Protein AF-A0A078B2L5-F1 (afdb_monomer)

Solvent-accessible surface area (backbone atoms only — not comparable to full-atom values): 6456 Å² total; per-residue (Å²): 119,76,73,61,53,69,78,72,46,53,84,75,46,48,62,56,47,50,64,62,43,49,36,53,50,54,32,51,51,53,52,52,35,36,75,69,65,77,41,82,86,52,92,63,42,58,58,51,49,33,51,50,43,51,48,52,53,50,46,41,61,58,71,39,54,85,81,47,56,72,70,58,51,52,50,51,50,63,69,56,45,75,43,75,66,48,38,53,51,51,53,50,49,42,50,50,43,53,53,52,47,44,72,78,37,75,87,60,86,91,123

pLDDT: mean 71.36, std 11.28, range [41.22, 92.0]

Radius of gyration: 17.6 Å; Cα contacts (8 Å, |Δi|>4): 51; chains: 1; bounding box: 42×41×42 Å

Mean predicted aligned error: 11.66 Å

Foldseek 3Di:
DLVVCCVVDDPLCNLVSVLVVVLVVQLVVVVVCCVVVVDPDDDCVSVVSSVVSVVVVVCCLQQVVVVDDPSSNVSCLVVQPPDPVSNVVSVVSNVVNVVVCCVVPVPDDPD

Sequence (111 aa):
MSSLGLFIADQKDLNLLKVFILPRAIEAVYNLLVEKKIITPIKYGTQLMTIGSLWVISYNFLNETHNLTPSFMKTLYTYSNKTQGEGYLLDAMRTNVINDCKVYYPNHKFT

Structure (mmCIF, N/CA/C/O backbone):
data_AF-A0A078B2L5-F1
#
_entry.id   AF-A0A078B2L5-F1
#
loop_
_atom_site.group_PDB
_atom_site.id
_atom_site.type_symbol
_atom_site.label_atom_id
_atom_site.label_alt_id
_atom_site.label_comp_id
_atom_site.label_asym_id
_atom_site.label_entity_id
_atom_site.label_seq_id
_atom_site.pdbx_PDB_ins_code
_atom_site.Cartn_x
_atom_site.Cartn_y
_atom_site.Cartn_z
_atom_site.occupancy
_atom_site.B_iso_or_equiv
_atom_site.auth_seq_id
_atom_site.auth_comp_id
_atom_site.auth_asym_id
_atom_site.auth_atom_id
_atom_site.pdbx_PDB_model_num
ATOM 1 N N . MET A 1 1 ? -13.977 15.612 4.496 1.00 41.22 1 MET A N 1
ATOM 2 C CA . MET A 1 1 ? -12.998 16.432 3.742 1.00 41.22 1 MET A CA 1
ATOM 3 C C . MET A 1 1 ? -12.428 15.721 2.510 1.00 41.22 1 MET A C 1
ATOM 5 O O . MET A 1 1 ? -12.141 16.403 1.540 1.00 41.22 1 MET A O 1
ATOM 9 N N . SER A 1 2 ? -12.321 14.386 2.476 1.00 46.09 2 SER A N 1
ATOM 10 C CA . SER A 1 2 ? -11.723 13.657 1.339 1.00 46.09 2 SER A CA 1
ATOM 11 C C . SER A 1 2 ? -12.497 13.717 0.009 1.00 46.09 2 SER A C 1
ATOM 13 O O . SER A 1 2 ? -11.895 13.527 -1.041 1.00 46.09 2 SER A O 1
ATOM 15 N N . SER A 1 3 ? -13.805 14.006 0.016 1.00 48.28 3 SER A N 1
ATOM 16 C CA . SER A 1 3 ? -14.620 14.076 -1.210 1.00 48.28 3 SER A CA 1
ATOM 17 C C . SER A 1 3 ? -14.428 15.364 -2.020 1.00 48.28 3 SER A C 1
ATOM 19 O O . SER A 1 3 ? -14.639 15.348 -3.226 1.00 48.28 3 SER A O 1
ATOM 21 N N . LEU A 1 4 ? -13.989 16.463 -1.397 1.00 47.91 4 LEU A N 1
ATOM 22 C CA . LEU A 1 4 ? -13.725 17.734 -2.089 1.00 47.91 4 LEU A CA 1
ATOM 23 C C . LEU A 1 4 ? -12.404 17.716 -2.873 1.00 47.91 4 LEU A C 1
ATOM 25 O O . LEU A 1 4 ? -12.302 18.365 -3.909 1.00 47.91 4 LEU A O 1
ATOM 29 N N . GLY A 1 5 ? -11.423 16.916 -2.440 1.00 50.91 5 GLY A N 1
ATOM 30 C CA . GLY A 1 5 ? -10.161 16.732 -3.167 1.00 50.91 5 GLY A CA 1
ATOM 31 C C . GLY A 1 5 ? -10.329 16.018 -4.514 1.00 50.91 5 GLY A C 1
ATOM 32 O O . GLY A 1 5 ? -9.565 16.278 -5.434 1.00 50.91 5 GLY A O 1
ATOM 33 N N . LEU A 1 6 ? -11.367 15.184 -4.666 1.00 49.81 6 LEU A N 1
ATOM 34 C CA . LEU A 1 6 ? -11.709 14.523 -5.935 1.00 49.81 6 LEU A CA 1
ATOM 35 C C . LEU A 1 6 ? -12.169 15.500 -7.023 1.00 49.81 6 LEU A C 1
ATOM 37 O O . LEU A 1 6 ? -11.993 15.207 -8.199 1.00 49.81 6 LEU A O 1
ATOM 41 N N . PHE A 1 7 ? -12.764 16.634 -6.643 1.00 50.28 7 PHE A N 1
ATOM 42 C CA . PHE A 1 7 ? -13.291 17.622 -7.592 1.00 50.28 7 PHE A CA 1
ATOM 43 C C . PHE A 1 7 ? -12.252 18.660 -8.033 1.00 50.28 7 PHE A C 1
ATOM 45 O O . PHE A 1 7 ? -12.463 19.334 -9.035 1.00 50.28 7 PHE A O 1
ATOM 52 N N . ILE A 1 8 ? -11.147 18.790 -7.291 1.00 52.47 8 ILE A N 1
ATOM 53 C CA . ILE A 1 8 ? -10.087 19.785 -7.533 1.00 52.47 8 ILE A CA 1
ATOM 54 C C . ILE A 1 8 ? -8.818 19.129 -8.115 1.00 52.47 8 ILE A C 1
ATOM 56 O O . ILE A 1 8 ? -7.956 19.820 -8.649 1.00 52.47 8 ILE A O 1
ATOM 60 N N . ALA A 1 9 ? -8.695 17.799 -8.042 1.00 50.25 9 ALA A N 1
ATOM 61 C CA . ALA A 1 9 ? -7.528 17.072 -8.527 1.00 50.25 9 ALA A CA 1
ATOM 62 C C . ALA A 1 9 ? -7.483 16.986 -10.061 1.00 50.25 9 ALA A C 1
ATOM 64 O O . ALA A 1 9 ? -8.452 16.588 -10.711 1.00 50.25 9 ALA A O 1
ATOM 65 N N . ASP A 1 10 ? -6.315 17.302 -10.620 1.00 52.25 10 ASP A N 1
ATOM 66 C CA . ASP A 1 10 ? -5.995 17.131 -12.035 1.00 52.25 10 ASP A CA 1
ATOM 67 C C . ASP A 1 10 ? -6.157 15.648 -12.447 1.00 52.25 10 ASP A C 1
ATOM 69 O O . ASP A 1 10 ? -6.013 14.735 -11.625 1.00 52.25 10 ASP A O 1
ATOM 73 N N . GLN A 1 11 ? -6.446 15.356 -13.720 1.00 57.25 11 GLN A N 1
ATOM 74 C CA . GLN A 1 11 ? -6.798 13.992 -14.168 1.00 57.25 11 GLN A CA 1
ATOM 75 C C . GLN A 1 11 ? -5.712 12.941 -13.858 1.00 57.25 11 GLN A C 1
ATOM 77 O O . GLN A 1 11 ? -6.010 11.752 -13.716 1.00 57.25 11 GLN A O 1
ATOM 82 N N . LYS A 1 12 ? -4.453 13.378 -13.724 1.00 55.75 12 LYS A N 1
ATOM 83 C CA . LYS A 1 12 ? -3.303 12.545 -13.333 1.00 55.75 12 LYS A CA 1
ATOM 84 C C . LYS A 1 12 ? -3.272 12.221 -11.835 1.00 55.75 12 LYS A C 1
ATOM 86 O O . LYS A 1 12 ? -2.876 11.112 -11.471 1.00 55.75 12 LYS A O 1
ATOM 91 N N . ASP A 1 13 ? -3.743 13.135 -10.993 1.00 58.72 13 ASP A N 1
ATOM 92 C CA . ASP A 1 13 ? -3.794 12.968 -9.540 1.00 58.72 13 ASP A CA 1
ATOM 93 C C . ASP A 1 13 ? -4.990 12.122 -9.102 1.00 58.72 13 ASP A C 1
ATOM 95 O O . ASP A 1 13 ? -4.931 11.490 -8.053 1.00 58.72 13 ASP A O 1
ATOM 99 N N . LEU A 1 14 ? -6.044 12.007 -9.919 1.00 62.62 14 LEU A N 1
ATOM 100 C CA . LEU A 1 14 ? -7.206 11.160 -9.614 1.00 62.62 14 LEU A CA 1
ATOM 101 C C . LEU A 1 14 ? -6.841 9.688 -9.384 1.00 62.62 14 LEU A C 1
ATOM 103 O O . LEU A 1 14 ? -7.426 9.043 -8.515 1.00 62.62 14 LEU A O 1
ATOM 107 N N . ASN A 1 15 ? -5.883 9.137 -10.134 1.00 62.09 15 ASN A N 1
ATOM 108 C CA . ASN A 1 15 ? -5.449 7.751 -9.926 1.00 62.09 15 ASN A CA 1
ATOM 109 C C . ASN A 1 15 ? -4.658 7.591 -8.626 1.00 62.09 15 ASN A C 1
ATOM 111 O O 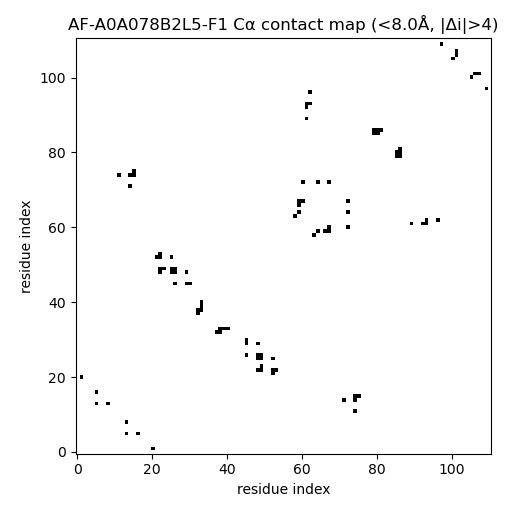. ASN A 1 15 ? -4.850 6.603 -7.921 1.00 62.09 15 ASN A O 1
ATOM 115 N N . LEU A 1 16 ? -3.841 8.583 -8.271 1.00 64.00 16 LEU A N 1
ATOM 116 C CA . LEU A 1 16 ? -3.155 8.621 -6.983 1.00 64.00 16 LEU A CA 1
ATOM 117 C C . LEU A 1 16 ? -4.168 8.755 -5.838 1.00 64.00 16 LEU A C 1
ATOM 119 O O . LEU A 1 16 ? -4.113 8.034 -4.847 1.00 64.00 16 LEU A O 1
ATOM 123 N N . LEU A 1 17 ? -5.157 9.627 -6.011 1.00 65.56 17 LEU A N 1
ATOM 124 C CA . LEU A 1 17 ? -6.211 9.859 -5.038 1.00 65.56 17 LEU A CA 1
ATOM 125 C C . LEU A 1 17 ? -7.042 8.591 -4.807 1.00 65.56 17 LEU A C 1
ATOM 127 O O . LEU A 1 17 ? -7.382 8.296 -3.668 1.00 65.56 17 LEU A O 1
ATOM 131 N N . LYS A 1 18 ? -7.308 7.793 -5.851 1.00 65.06 18 LYS A N 1
ATOM 132 C CA . LYS A 1 18 ? -7.951 6.472 -5.721 1.00 65.06 18 LYS A CA 1
ATOM 133 C C . LYS A 1 18 ? -7.134 5.513 -4.847 1.00 65.06 18 LYS A C 1
ATOM 135 O O . LYS A 1 18 ? -7.725 4.841 -4.004 1.0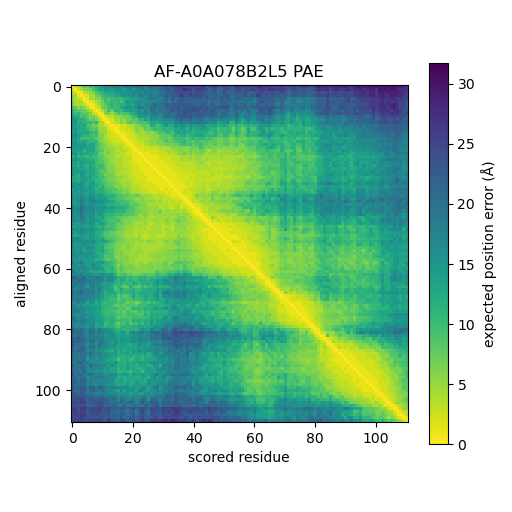0 65.06 18 LYS A O 1
ATOM 140 N N . VAL A 1 19 ? -5.802 5.489 -4.993 1.00 65.56 19 VAL A N 1
ATOM 141 C CA . VAL A 1 19 ? -4.905 4.692 -4.127 1.00 65.56 19 VAL A CA 1
ATOM 142 C C . VAL A 1 19 ? -5.037 5.133 -2.670 1.00 65.56 19 VAL A C 1
ATOM 144 O O . VAL A 1 19 ? -5.115 4.290 -1.784 1.00 65.56 19 VAL A O 1
ATOM 147 N N . PHE A 1 20 ? -5.108 6.441 -2.413 1.00 67.94 20 PHE A N 1
AT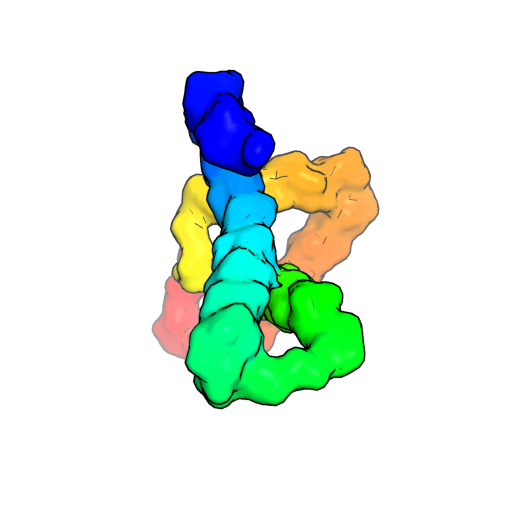OM 148 C CA . PHE A 1 20 ? -5.229 6.985 -1.056 1.00 67.94 20 PHE A CA 1
ATOM 149 C C . PHE A 1 20 ? -6.636 6.866 -0.458 1.00 67.94 20 PHE A C 1
ATOM 151 O O . PHE A 1 20 ? -6.789 6.770 0.762 1.00 67.94 20 PHE A O 1
ATOM 158 N N . ILE A 1 21 ? -7.674 6.866 -1.294 1.00 75.69 21 ILE A N 1
ATOM 159 C CA . ILE A 1 21 ? -9.065 6.732 -0.856 1.00 75.69 21 ILE A CA 1
ATOM 160 C C . ILE A 1 21 ? -9.367 5.299 -0.433 1.00 75.69 21 ILE A C 1
ATOM 162 O O . ILE A 1 21 ? -10.135 5.119 0.508 1.00 75.69 21 ILE A O 1
ATOM 166 N N . LEU A 1 22 ? -8.765 4.290 -1.069 1.00 74.69 22 LEU A N 1
ATOM 167 C CA . LEU A 1 22 ? -9.078 2.889 -0.784 1.00 74.69 22 LEU A CA 1
ATOM 168 C C . LEU A 1 22 ? -8.824 2.502 0.693 1.00 74.69 22 LEU A C 1
ATOM 170 O O . LEU A 1 22 ? -9.762 2.008 1.322 1.00 74.69 22 LEU A O 1
ATOM 174 N N . PRO A 1 23 ? -7.660 2.794 1.314 1.00 75.94 23 PRO A N 1
ATOM 175 C CA . PRO A 1 23 ? -7.452 2.540 2.741 1.00 75.94 23 PRO A CA 1
ATOM 176 C C . PRO A 1 23 ? -8.450 3.285 3.635 1.00 75.94 23 PRO A C 1
ATOM 178 O O . PRO A 1 23 ? -8.932 2.730 4.620 1.00 75.94 23 PRO A O 1
ATOM 181 N N . ARG A 1 24 ? -8.822 4.522 3.274 1.00 76.12 24 ARG A N 1
ATOM 182 C CA . ARG A 1 24 ? -9.815 5.306 4.031 1.00 76.12 24 ARG A CA 1
ATOM 183 C C . ARG A 1 24 ? -11.240 4.799 3.872 1.00 76.12 24 ARG A C 1
ATOM 185 O O . ARG A 1 24 ? -12.013 4.877 4.821 1.00 76.12 24 ARG A O 1
ATOM 192 N N . ALA A 1 25 ? -11.587 4.254 2.713 1.00 79.50 25 ALA A N 1
ATOM 193 C CA . ALA A 1 25 ? -12.867 3.596 2.504 1.00 79.50 25 ALA A CA 1
ATOM 194 C C . ALA A 1 25 ? -12.958 2.319 3.350 1.00 79.50 25 ALA A C 1
ATOM 196 O O . ALA A 1 25 ? -13.964 2.107 4.021 1.00 79.50 25 ALA A O 1
ATOM 197 N N . ILE A 1 26 ? -11.892 1.515 3.390 1.00 83.38 26 ILE A N 1
ATOM 198 C CA . ILE A 1 26 ? -11.824 0.298 4.215 1.00 83.38 26 ILE A CA 1
ATOM 199 C C . ILE A 1 26 ? -11.929 0.641 5.706 1.00 83.38 26 ILE A C 1
ATOM 201 O O . ILE A 1 26 ? -12.665 -0.014 6.444 1.00 83.38 26 ILE A O 1
ATOM 205 N N . GLU A 1 27 ? -11.255 1.700 6.149 1.00 83.38 27 GLU A N 1
ATOM 206 C CA . GLU A 1 27 ? -11.366 2.198 7.519 1.00 83.38 27 GLU A CA 1
ATOM 207 C C . GLU A 1 27 ? -12.794 2.651 7.863 1.00 83.38 27 GLU A C 1
ATOM 209 O O . GLU A 1 27 ? -13.326 2.285 8.911 1.00 83.38 27 GLU A O 1
ATOM 214 N N . ALA A 1 28 ? -13.441 3.408 6.971 1.00 83.50 28 ALA A N 1
ATOM 215 C CA . ALA A 1 28 ? -14.819 3.854 7.157 1.00 83.50 28 ALA A CA 1
ATOM 216 C C . ALA A 1 28 ? -15.800 2.672 7.218 1.00 83.50 28 ALA A C 1
ATOM 218 O O . ALA A 1 28 ? -16.707 2.670 8.049 1.00 83.50 28 ALA A O 1
ATOM 219 N N . VAL A 1 29 ? -15.591 1.643 6.389 1.00 85.69 29 VAL A N 1
ATOM 220 C CA . VAL A 1 29 ? -16.375 0.400 6.430 1.00 85.69 29 VAL A CA 1
ATOM 221 C C . VAL A 1 29 ? -16.170 -0.325 7.759 1.00 85.69 29 VAL A C 1
ATOM 223 O O . VAL A 1 29 ? -17.153 -0.723 8.378 1.00 85.69 29 VAL A O 1
ATOM 226 N N . TYR A 1 30 ? -14.931 -0.456 8.239 1.00 84.75 30 TYR A N 1
ATOM 227 C CA . TYR A 1 30 ? -14.654 -1.062 9.545 1.00 84.75 30 TYR A CA 1
ATOM 228 C C . TYR A 1 30 ? -15.361 -0.309 10.681 1.00 84.75 30 TYR A C 1
ATOM 230 O O . TYR A 1 30 ? -16.052 -0.932 11.486 1.00 84.75 30 TYR A O 1
ATOM 238 N N . ASN A 1 31 ? -15.266 1.023 10.706 1.00 85.62 31 ASN A N 1
ATOM 239 C CA . ASN A 1 31 ? -15.945 1.844 11.712 1.00 85.62 31 ASN A CA 1
ATOM 240 C C . ASN A 1 31 ? -17.468 1.665 11.660 1.00 85.62 31 ASN A C 1
ATOM 242 O O . ASN A 1 31 ? -18.097 1.480 12.698 1.00 85.62 31 ASN A O 1
ATOM 246 N N . LEU A 1 32 ? -18.054 1.614 10.462 1.00 88.44 32 LEU A N 1
ATOM 247 C CA . LEU A 1 32 ? -19.489 1.387 10.285 1.00 88.44 32 LEU A CA 1
ATOM 248 C C . LEU A 1 32 ? -19.927 -0.013 10.754 1.00 88.44 32 LEU A C 1
ATOM 250 O O . LEU A 1 32 ? -21.006 -0.169 11.326 1.00 88.44 32 LEU A O 1
ATOM 254 N N . LEU A 1 33 ? -19.097 -1.040 10.552 1.00 87.62 33 LEU A N 1
ATOM 255 C CA . LEU A 1 33 ? -19.362 -2.399 11.043 1.00 87.62 33 LEU A CA 1
ATOM 256 C C . LEU A 1 33 ? -19.263 -2.495 12.573 1.00 87.62 33 LEU A C 1
ATOM 258 O O . LEU A 1 33 ? -20.032 -3.241 13.188 1.00 87.62 33 LEU A O 1
ATOM 262 N N . VAL A 1 34 ? -18.363 -1.721 13.185 1.00 88.50 34 VAL A N 1
ATOM 263 C CA . VAL A 1 34 ? -18.256 -1.585 14.645 1.00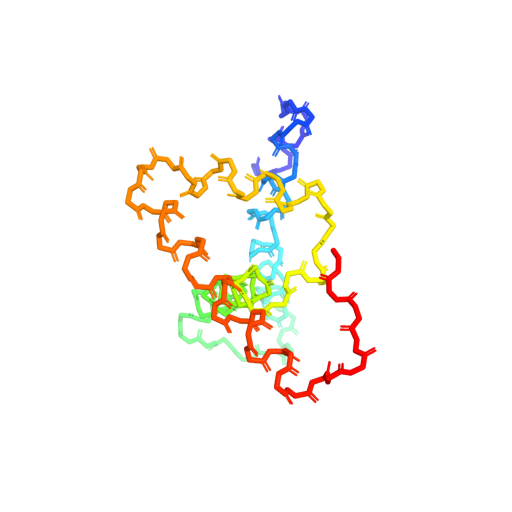 88.50 34 VAL A CA 1
ATOM 264 C C . VAL A 1 34 ? -19.467 -0.838 15.210 1.00 88.50 34 VAL A C 1
ATOM 266 O O . VAL A 1 34 ? -20.079 -1.312 16.168 1.00 88.50 34 VAL A O 1
ATOM 269 N N . GLU A 1 35 ? -19.880 0.275 14.595 1.00 89.75 35 GLU A N 1
ATOM 270 C CA . GLU A 1 35 ? -21.077 1.035 14.995 1.00 89.75 35 GLU A CA 1
ATOM 271 C C . GLU A 1 35 ? -22.352 0.186 14.922 1.00 89.75 35 GLU A C 1
ATOM 273 O O . GLU A 1 35 ? -23.183 0.215 15.832 1.00 89.75 35 GLU A O 1
ATOM 278 N N . LYS A 1 36 ? -22.481 -0.638 13.875 1.00 92.00 36 LYS A N 1
ATOM 279 C CA . LYS A 1 36 ? -23.594 -1.587 13.717 1.00 92.00 36 LYS A CA 1
ATOM 280 C C . LYS A 1 36 ? -23.492 -2.825 14.611 1.00 92.00 36 LYS A C 1
ATOM 282 O O . LYS A 1 36 ? -24.369 -3.683 14.537 1.00 92.00 36 LYS A O 1
ATOM 287 N N . LYS A 1 37 ? -22.455 -2.926 15.452 1.00 90.00 37 LYS A N 1
ATOM 288 C CA . LYS A 1 37 ? -22.185 -4.062 16.351 1.00 90.00 37 LYS A CA 1
ATOM 289 C C . LYS A 1 37 ? -22.061 -5.411 15.634 1.00 90.00 37 LYS A C 1
ATOM 291 O O . LYS A 1 37 ? -22.302 -6.452 16.237 1.00 90.00 37 LYS A O 1
ATOM 296 N N . ILE A 1 38 ? -21.675 -5.400 14.358 1.00 91.19 38 ILE A N 1
ATOM 297 C CA . ILE A 1 38 ? -21.396 -6.624 13.592 1.00 91.19 38 ILE A CA 1
ATOM 298 C C . ILE A 1 38 ? -20.015 -7.165 13.977 1.00 91.19 38 ILE A C 1
ATOM 300 O O . ILE A 1 38 ? -19.818 -8.374 14.048 1.00 91.19 38 ILE A O 1
ATOM 304 N N . ILE A 1 39 ? -19.062 -6.266 14.247 1.00 88.06 39 ILE A N 1
ATOM 305 C CA . ILE A 1 39 ? -17.683 -6.600 14.614 1.00 88.06 39 ILE A CA 1
ATOM 306 C C . ILE A 1 39 ? -17.357 -5.961 15.964 1.00 88.06 39 ILE A C 1
ATOM 308 O O . ILE A 1 39 ? -17.684 -4.800 16.211 1.00 88.06 39 ILE A O 1
ATOM 312 N N . THR A 1 40 ? -16.695 -6.708 16.847 1.00 87.69 40 THR A N 1
ATOM 313 C CA . THR A 1 40 ? -16.184 -6.173 18.115 1.00 87.69 40 THR A CA 1
ATOM 314 C C . THR A 1 40 ? -15.019 -5.214 17.865 1.00 87.69 40 THR A C 1
ATOM 316 O O . THR A 1 40 ? -14.124 -5.553 17.088 1.00 87.69 40 THR A O 1
ATOM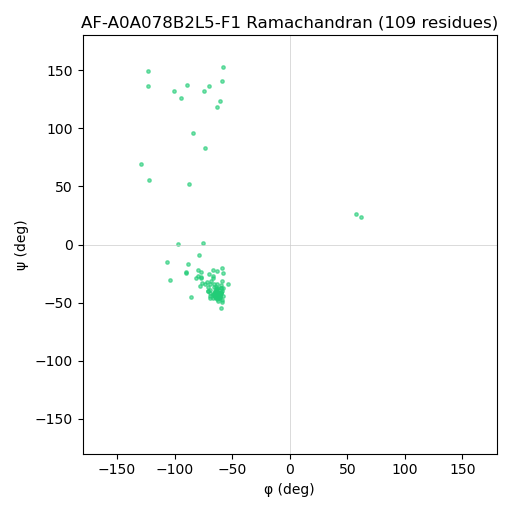 319 N N . PRO A 1 41 ? -14.965 -4.051 18.535 1.00 86.25 41 PRO A N 1
ATOM 320 C CA . PRO A 1 41 ? -13.877 -3.101 18.351 1.00 86.25 41 PRO A CA 1
ATOM 321 C C . PRO A 1 41 ? -12.541 -3.712 18.787 1.00 86.25 41 PRO A C 1
ATOM 323 O O . PRO A 1 41 ? -12.337 -4.048 19.952 1.00 86.25 41 PRO A O 1
ATOM 326 N N . ILE A 1 42 ? -11.617 -3.831 17.839 1.00 86.44 42 ILE A N 1
ATOM 327 C CA . ILE A 1 42 ? -10.242 -4.271 18.076 1.00 86.44 42 ILE A CA 1
ATOM 328 C C . ILE A 1 42 ? -9.383 -3.045 18.399 1.00 86.44 42 ILE A C 1
ATOM 330 O O . ILE A 1 42 ? -9.483 -2.006 17.735 1.00 86.44 42 ILE A O 1
ATOM 334 N N . LYS A 1 43 ? -8.506 -3.160 19.403 1.00 84.06 43 LYS A N 1
ATOM 335 C CA . LYS A 1 43 ? -7.540 -2.108 19.742 1.00 84.06 43 LYS A CA 1
ATOM 336 C C . LYS A 1 43 ? -6.619 -1.862 18.542 1.00 84.06 43 LYS A C 1
ATOM 338 O O . LYS A 1 43 ? -5.976 -2.786 18.060 1.00 84.06 43 LYS A O 1
ATOM 343 N N . TYR A 1 44 ? -6.573 -0.619 18.070 1.00 85.19 44 TYR A N 1
ATOM 344 C CA . TYR A 1 44 ? -5.877 -0.218 16.841 1.00 85.19 44 TYR A CA 1
ATOM 345 C C . TYR A 1 44 ? -6.396 -0.875 15.542 1.00 85.19 44 TYR A C 1
ATOM 347 O O . TYR A 1 44 ? -5.665 -0.974 14.556 1.00 85.19 44 TYR A O 1
ATOM 355 N N . GLY A 1 45 ? -7.652 -1.337 15.517 1.00 79.31 45 GLY A N 1
ATOM 356 C CA . GLY A 1 45 ? -8.220 -2.037 14.359 1.00 79.31 45 GLY A CA 1
ATOM 357 C C . GLY A 1 45 ? -8.218 -1.206 13.073 1.00 79.31 45 GLY A C 1
ATOM 358 O O . GLY A 1 45 ? -7.895 -1.723 12.008 1.00 79.31 45 GLY A O 1
ATOM 359 N N . THR A 1 46 ? -8.474 0.099 13.160 1.00 78.06 46 THR A N 1
ATOM 360 C CA . THR A 1 46 ? -8.406 1.012 12.008 1.00 78.06 46 THR A CA 1
ATOM 361 C C . THR A 1 46 ? -6.992 1.131 11.438 1.00 78.06 46 THR A C 1
ATOM 363 O O . THR A 1 46 ? -6.814 1.102 10.217 1.00 78.06 46 THR A O 1
ATOM 366 N N . GLN A 1 47 ? -5.968 1.192 12.295 1.00 82.00 47 GLN A N 1
ATOM 367 C CA . GLN A 1 47 ? -4.567 1.184 11.866 1.00 82.00 47 GLN A CA 1
ATOM 368 C C . GLN A 1 47 ? -4.196 -0.154 11.219 1.00 82.00 47 GLN A C 1
ATOM 370 O O . GLN A 1 47 ? -3.565 -0.155 10.165 1.00 82.00 47 GLN A O 1
ATOM 375 N N . LEU A 1 48 ? -4.632 -1.281 11.790 1.00 84.06 48 LEU A N 1
ATOM 376 C CA . LEU A 1 48 ? -4.390 -2.613 11.222 1.00 84.06 48 LEU A CA 1
ATOM 377 C C . LEU A 1 48 ? -5.041 -2.780 9.844 1.00 84.06 48 LEU A C 1
ATOM 379 O O . LEU A 1 48 ? -4.392 -3.261 8.919 1.00 84.06 48 LEU A O 1
ATOM 383 N N . MET A 1 49 ? -6.280 -2.315 9.673 1.00 81.62 49 MET A N 1
ATOM 384 C CA . MET A 1 49 ? -6.967 -2.330 8.377 1.00 81.62 49 MET A CA 1
ATOM 385 C C . MET A 1 49 ? -6.274 -1.432 7.342 1.00 81.62 49 MET A C 1
ATOM 387 O O . MET A 1 49 ? -6.160 -1.785 6.165 1.00 81.62 49 MET A O 1
ATOM 391 N N . THR A 1 50 ? -5.747 -0.288 7.779 1.00 81.19 50 THR A N 1
ATOM 392 C CA . THR A 1 50 ? -4.966 0.613 6.918 1.00 81.19 50 THR A CA 1
ATOM 393 C C . THR A 1 50 ? -3.645 -0.034 6.492 1.00 81.19 50 THR A C 1
ATOM 395 O O . THR A 1 50 ? -3.302 -0.019 5.314 1.00 81.19 50 THR A O 1
ATOM 398 N N . ILE A 1 51 ? -2.915 -0.655 7.420 1.00 82.31 51 ILE A N 1
ATOM 399 C CA . ILE A 1 51 ? -1.652 -1.345 7.119 1.00 82.31 51 ILE A CA 1
ATOM 400 C C . ILE A 1 51 ? -1.902 -2.542 6.198 1.00 82.31 51 ILE A C 1
ATOM 402 O O . ILE A 1 51 ? -1.192 -2.706 5.210 1.00 82.31 51 ILE A O 1
ATOM 406 N N . GLY A 1 52 ? -2.933 -3.344 6.475 1.00 83.69 52 GLY A N 1
ATOM 407 C CA . GLY A 1 52 ? -3.296 -4.492 5.647 1.00 83.69 52 GLY A CA 1
ATOM 408 C C . GLY A 1 52 ? -3.660 -4.086 4.219 1.00 83.69 52 GLY A C 1
ATOM 409 O O . GLY A 1 52 ? -3.167 -4.679 3.264 1.00 83.69 52 GLY A O 1
ATOM 410 N N . SER A 1 53 ? -4.455 -3.027 4.053 1.00 80.56 53 SER A N 1
ATOM 411 C CA . SER A 1 53 ? -4.800 -2.518 2.719 1.00 80.56 53 SER A CA 1
ATOM 412 C C . SER A 1 53 ? -3.589 -1.964 1.963 1.00 80.56 53 SER A C 1
ATOM 414 O O . SER A 1 53 ? -3.425 -2.265 0.781 1.00 80.56 53 SER A O 1
ATOM 416 N N . LEU A 1 54 ? -2.693 -1.233 2.633 1.00 79.25 54 LEU A N 1
ATOM 417 C CA . LEU A 1 54 ? -1.434 -0.772 2.036 1.00 79.25 54 LEU A CA 1
ATOM 418 C C . LEU A 1 54 ? -0.508 -1.934 1.655 1.00 79.25 54 LEU A C 1
ATOM 420 O O . LEU A 1 54 ? 0.129 -1.887 0.601 1.00 79.25 54 LEU A O 1
ATOM 424 N N . TRP A 1 55 ? -0.457 -2.986 2.473 1.00 81.56 55 TRP A N 1
ATOM 425 C CA . TRP A 1 55 ? 0.318 -4.190 2.185 1.00 81.56 55 TRP A CA 1
ATOM 426 C C . TRP A 1 55 ? -0.213 -4.917 0.947 1.00 81.56 55 TRP A C 1
ATOM 428 O O . TRP A 1 55 ? 0.570 -5.240 0.058 1.00 81.56 55 TRP A O 1
ATOM 438 N N . VAL A 1 56 ? -1.535 -5.081 0.827 1.00 79.94 56 VAL A N 1
ATOM 439 C CA . VAL A 1 56 ? -2.168 -5.684 -0.358 1.00 79.94 56 VAL A CA 1
ATOM 440 C C . VAL A 1 56 ? -1.884 -4.864 -1.619 1.00 79.94 56 VAL A C 1
ATOM 442 O O . VAL A 1 56 ? -1.519 -5.438 -2.645 1.00 79.94 56 VAL A O 1
ATOM 445 N N . ILE A 1 57 ? -1.994 -3.532 -1.558 1.00 76.31 57 ILE A N 1
ATOM 446 C CA . ILE A 1 57 ? -1.667 -2.654 -2.696 1.00 76.31 57 ILE A CA 1
ATOM 447 C C . ILE A 1 57 ? -0.192 -2.815 -3.090 1.00 76.31 57 ILE A C 1
ATOM 449 O O . ILE A 1 57 ? 0.120 -2.974 -4.269 1.00 76.31 57 ILE A O 1
ATOM 453 N N . SER A 1 58 ? 0.710 -2.811 -2.106 1.00 75.19 58 SER A N 1
ATOM 454 C CA . SER A 1 58 ? 2.155 -2.940 -2.332 1.00 75.19 58 SER A CA 1
ATOM 455 C C . SER A 1 58 ? 2.525 -4.307 -2.911 1.00 75.19 58 SER A C 1
ATOM 457 O O . SER A 1 58 ? 3.333 -4.382 -3.833 1.00 75.19 58 SER A O 1
ATOM 459 N N . TYR A 1 59 ? 1.898 -5.382 -2.428 1.00 77.19 59 TYR A N 1
ATOM 460 C CA . TYR A 1 59 ? 2.092 -6.736 -2.944 1.00 77.19 59 TYR A CA 1
ATOM 461 C C . TYR A 1 59 ? 1.658 -6.848 -4.409 1.00 77.19 59 TYR A C 1
ATOM 463 O O . TYR A 1 59 ? 2.433 -7.310 -5.243 1.00 77.19 59 TYR A O 1
ATOM 471 N N . ASN A 1 60 ? 0.460 -6.356 -4.742 1.00 72.69 60 ASN A N 1
ATOM 472 C CA . ASN A 1 60 ? -0.032 -6.352 -6.122 1.00 72.69 60 ASN A CA 1
ATOM 473 C C . ASN A 1 60 ? 0.847 -5.488 -7.039 1.00 72.69 60 ASN A C 1
ATOM 475 O O . ASN A 1 60 ? 1.049 -5.819 -8.203 1.00 72.69 60 ASN A O 1
ATOM 479 N N . PHE A 1 61 ? 1.414 -4.398 -6.519 1.00 69.62 61 PHE A N 1
ATOM 480 C CA . PHE A 1 61 ? 2.324 -3.551 -7.286 1.00 69.62 61 PHE A CA 1
ATOM 481 C C . PHE A 1 61 ? 3.688 -4.188 -7.563 1.00 69.62 61 PHE A C 1
ATOM 483 O O . PHE A 1 61 ? 4.215 -4.023 -8.665 1.00 69.62 61 PHE A O 1
ATOM 490 N N . LEU A 1 62 ? 4.255 -4.898 -6.590 1.00 69.06 62 LEU A N 1
ATOM 491 C CA . LEU A 1 62 ? 5.594 -5.477 -6.707 1.00 69.06 62 LEU A CA 1
ATOM 492 C C . LEU A 1 62 ? 5.581 -6.849 -7.389 1.00 69.06 62 LEU A C 1
ATOM 494 O O . LEU A 1 62 ? 6.389 -7.085 -8.284 1.00 69.06 62 LEU A O 1
ATOM 498 N N . ASN A 1 63 ? 4.653 -7.724 -6.998 1.00 66.88 63 ASN A N 1
ATOM 499 C CA . ASN A 1 63 ? 4.680 -9.141 -7.366 1.00 66.88 63 ASN A CA 1
ATOM 500 C C . ASN A 1 63 ? 3.674 -9.506 -8.467 1.00 66.88 63 ASN A C 1
ATOM 502 O O . ASN A 1 63 ? 3.945 -10.390 -9.272 1.00 66.88 63 ASN A O 1
ATOM 506 N N . GLU A 1 64 ? 2.535 -8.815 -8.555 1.00 67.25 64 GLU A N 1
ATOM 507 C CA . GLU A 1 64 ? 1.460 -9.143 -9.508 1.00 67.25 64 GLU A CA 1
ATOM 508 C C . GLU A 1 64 ? 1.129 -7.970 -10.431 1.00 67.25 64 GLU A C 1
ATOM 510 O O . GLU A 1 64 ? -0.006 -7.520 -10.576 1.00 67.25 64 GLU A O 1
ATOM 515 N N . THR A 1 65 ? 2.157 -7.477 -11.114 1.00 63.25 65 THR A N 1
ATOM 516 C CA . THR A 1 65 ? 2.072 -6.309 -11.998 1.00 63.25 65 THR A CA 1
ATOM 517 C C . THR A 1 65 ? 1.069 -6.448 -13.151 1.00 63.25 65 THR A C 1
ATOM 519 O O . THR A 1 65 ? 0.621 -5.431 -13.678 1.00 63.25 65 THR A O 1
ATOM 522 N N . HIS A 1 66 ? 0.686 -7.678 -13.512 1.00 66.25 66 HIS A N 1
ATOM 523 C CA . HIS A 1 66 ? -0.338 -7.992 -14.515 1.00 66.25 66 HIS A CA 1
ATOM 524 C C . HIS A 1 66 ? -1.764 -7.638 -14.060 1.00 66.25 66 HIS A C 1
ATOM 526 O O . HIS A 1 66 ? -2.616 -7.353 -14.899 1.00 66.25 66 HIS A O 1
ATOM 532 N N . ASN A 1 67 ? -2.022 -7.601 -12.749 1.00 66.56 67 ASN A N 1
ATOM 533 C CA . ASN A 1 67 ? -3.326 -7.234 -12.190 1.00 66.56 67 ASN A CA 1
ATOM 534 C C . ASN A 1 67 ? -3.564 -5.715 -12.184 1.00 66.56 67 ASN A C 1
ATOM 536 O O . ASN A 1 67 ? -4.676 -5.253 -11.919 1.00 66.56 67 ASN A O 1
ATOM 540 N N . LEU A 1 68 ? -2.538 -4.916 -12.493 1.00 64.94 68 LEU A N 1
ATOM 541 C CA . LEU A 1 68 ? -2.625 -3.462 -12.509 1.00 64.94 68 LEU A CA 1
ATOM 542 C C . LEU A 1 68 ? -2.792 -2.924 -13.928 1.00 64.94 68 LEU A C 1
ATOM 544 O O . LEU A 1 68 ? -2.032 -3.238 -14.840 1.00 64.94 68 LEU A O 1
ATOM 548 N N . THR A 1 69 ? -3.753 -2.017 -14.107 1.00 68.81 69 THR A N 1
ATOM 549 C CA . THR A 1 69 ? -3.933 -1.305 -15.376 1.00 68.81 69 THR A CA 1
ATOM 550 C C . THR A 1 69 ? -2.654 -0.523 -15.731 1.00 68.81 69 THR A C 1
ATOM 552 O O . THR A 1 69 ? -2.093 0.139 -14.851 1.00 68.81 69 THR A O 1
ATOM 555 N N . PRO A 1 70 ? -2.222 -0.475 -17.008 1.00 67.50 70 PRO A N 1
ATOM 556 C CA . PRO A 1 70 ? -0.992 0.218 -17.418 1.00 67.50 70 PRO A CA 1
ATOM 557 C C . PRO A 1 70 ? -0.911 1.688 -16.972 1.00 67.50 70 PRO A C 1
ATOM 559 O O . PRO A 1 70 ? 0.155 2.190 -16.619 1.00 67.50 70 PRO A O 1
ATOM 562 N N . SER A 1 71 ? -2.056 2.382 -16.927 1.00 63.31 71 SER A N 1
ATOM 563 C CA . SER A 1 71 ? -2.158 3.756 -16.415 1.00 63.31 71 SER A CA 1
ATOM 564 C C . SER A 1 71 ? -1.779 3.858 -14.932 1.00 63.31 71 SER A C 1
ATOM 566 O O . SER A 1 71 ? -1.053 4.769 -14.543 1.00 63.31 71 SER A O 1
ATOM 568 N N . PHE A 1 72 ? -2.214 2.895 -14.121 1.00 66.12 72 PHE A N 1
ATOM 569 C CA . PHE A 1 72 ? -1.946 2.835 -12.686 1.00 66.12 72 PHE A CA 1
ATOM 570 C C . PHE A 1 72 ? -0.482 2.496 -12.407 1.00 66.12 72 PHE A C 1
ATOM 572 O O . PHE A 1 72 ? 0.158 3.108 -11.553 1.00 66.12 72 PHE A O 1
ATOM 579 N N . MET A 1 73 ? 0.067 1.578 -13.203 1.00 67.38 73 MET A N 1
ATOM 580 C CA . MET A 1 73 ? 1.474 1.210 -13.156 1.00 67.38 73 MET A CA 1
ATOM 581 C C . MET A 1 73 ? 2.385 2.406 -13.470 1.00 67.38 73 MET A C 1
ATOM 583 O O . MET A 1 73 ? 3.344 2.649 -12.742 1.00 67.38 73 MET A O 1
ATOM 587 N N . LYS A 1 74 ? 2.059 3.185 -14.511 1.00 69.06 74 LYS A N 1
ATOM 588 C CA . LYS A 1 74 ? 2.807 4.394 -14.891 1.00 69.06 74 LYS A CA 1
ATOM 589 C C . LYS A 1 74 ? 2.759 5.462 -13.802 1.00 69.06 74 LYS A C 1
ATOM 591 O O . LYS A 1 74 ? 3.784 6.077 -13.512 1.00 69.06 74 LYS A O 1
ATOM 596 N N . THR A 1 75 ? 1.593 5.672 -13.190 1.00 67.62 75 THR A N 1
ATOM 597 C CA . THR A 1 75 ? 1.453 6.579 -12.046 1.00 67.62 75 THR A CA 1
ATOM 598 C C . THR A 1 75 ? 2.354 6.117 -10.904 1.00 67.62 75 THR A C 1
ATOM 600 O O . THR A 1 75 ? 3.220 6.878 -10.492 1.00 67.62 75 THR A O 1
ATOM 603 N N . LEU A 1 76 ? 2.249 4.863 -10.458 1.00 68.00 76 LEU A N 1
ATOM 604 C CA . LEU A 1 76 ? 3.076 4.349 -9.361 1.00 68.00 76 LEU A CA 1
ATOM 605 C C . LEU A 1 76 ? 4.578 4.456 -9.654 1.00 68.00 76 LEU A C 1
ATOM 607 O O . LEU A 1 76 ? 5.305 4.982 -8.822 1.00 68.00 76 LEU A O 1
ATOM 611 N N . TYR A 1 77 ? 5.034 4.098 -10.858 1.00 68.25 77 TYR A N 1
ATOM 612 C CA . TYR A 1 77 ? 6.439 4.279 -11.250 1.00 68.25 77 TYR A CA 1
ATOM 613 C C . TYR A 1 77 ? 6.896 5.738 -11.170 1.00 68.25 77 TYR A C 1
ATOM 615 O O . TYR A 1 77 ? 7.998 6.018 -10.716 1.00 68.25 77 TYR A O 1
ATOM 623 N N . THR A 1 78 ? 6.041 6.679 -11.573 1.00 70.38 78 THR A N 1
ATOM 624 C CA . THR A 1 78 ? 6.360 8.115 -11.539 1.00 70.38 78 THR A CA 1
ATOM 625 C C . THR A 1 78 ? 6.527 8.627 -10.105 1.00 70.38 78 THR A C 1
ATOM 627 O O . THR A 1 78 ? 7.354 9.502 -9.860 1.00 70.38 78 THR A O 1
ATOM 630 N N . TYR A 1 79 ? 5.770 8.085 -9.146 1.00 66.31 79 TYR A N 1
ATOM 631 C CA . TYR A 1 79 ? 5.867 8.490 -7.739 1.00 66.31 79 TYR A CA 1
ATOM 632 C C . TYR A 1 79 ? 6.888 7.680 -6.935 1.00 66.31 79 TYR A C 1
ATOM 634 O O . TYR A 1 79 ? 7.373 8.196 -5.928 1.00 66.31 79 TYR A O 1
ATOM 642 N N . SER A 1 80 ? 7.218 6.460 -7.364 1.00 63.38 80 SER A N 1
ATOM 643 C CA . SER A 1 80 ? 8.204 5.594 -6.710 1.00 63.38 80 SER A CA 1
ATOM 644 C C . SER A 1 80 ? 9.636 5.790 -7.231 1.00 63.38 80 SER A C 1
ATOM 646 O O . SER A 1 80 ? 10.568 5.576 -6.468 1.00 63.38 80 SER A O 1
ATOM 648 N N . ASN A 1 81 ? 9.839 6.276 -8.464 1.00 63.72 81 ASN A N 1
ATOM 649 C CA . ASN A 1 81 ? 11.162 6.665 -8.988 1.00 63.72 81 ASN A CA 1
ATOM 650 C C . ASN A 1 81 ? 11.519 8.118 -8.649 1.00 63.72 81 ASN A C 1
ATOM 652 O O . ASN A 1 81 ? 11.866 8.904 -9.534 1.00 63.72 81 ASN A O 1
ATOM 656 N N . LYS A 1 82 ? 11.428 8.513 -7.375 1.00 60.25 82 LYS A N 1
ATOM 657 C CA . LYS A 1 82 ? 11.848 9.868 -6.972 1.00 60.25 82 LYS A CA 1
ATOM 658 C C . LYS A 1 82 ? 13.359 9.986 -6.820 1.00 60.25 82 LYS A C 1
ATOM 660 O O . LYS A 1 82 ? 13.904 11.065 -7.045 1.00 60.25 82 LYS A O 1
ATOM 665 N N . THR A 1 83 ? 14.038 8.887 -6.506 1.00 70.12 83 THR A N 1
ATOM 666 C CA . THR A 1 83 ? 15.502 8.814 -6.486 1.00 70.12 83 THR A CA 1
ATOM 667 C C . THR A 1 83 ? 16.024 7.719 -7.418 1.00 70.12 83 THR A C 1
ATOM 669 O O . THR A 1 83 ? 15.376 6.697 -7.635 1.00 70.12 83 THR A O 1
ATOM 672 N N . GLN A 1 84 ? 17.223 7.917 -7.984 1.00 62.09 84 GLN A N 1
ATOM 673 C CA . GLN A 1 84 ? 17.849 6.935 -8.887 1.00 62.09 84 GLN A CA 1
ATOM 674 C C . GLN A 1 84 ? 18.054 5.563 -8.217 1.00 62.09 84 GLN A C 1
ATOM 676 O O . GLN A 1 84 ? 17.964 4.536 -8.885 1.00 62.09 84 GLN A O 1
ATOM 681 N N . GLY A 1 85 ? 18.282 5.540 -6.898 1.00 66.44 85 GLY A N 1
ATOM 682 C CA . GLY A 1 85 ? 18.425 4.305 -6.126 1.00 66.44 85 GLY A CA 1
ATOM 683 C C . GLY A 1 85 ? 17.122 3.513 -6.005 1.00 66.44 85 GLY A C 1
ATOM 684 O O . GLY A 1 85 ? 17.138 2.298 -6.178 1.00 66.44 85 GLY A O 1
ATOM 685 N N . GLU A 1 86 ? 15.990 4.187 -5.776 1.00 66.38 86 GLU A N 1
ATOM 686 C CA . GLU A 1 86 ? 14.670 3.541 -5.711 1.00 66.38 86 GLU A CA 1
ATOM 687 C C . GLU A 1 86 ? 14.289 2.905 -7.050 1.00 66.38 86 GLU A C 1
ATOM 689 O O . GLU A 1 86 ? 13.775 1.787 -7.069 1.00 66.38 86 GLU A O 1
ATOM 694 N N . GLY A 1 87 ? 14.617 3.569 -8.164 1.00 68.06 87 GLY A N 1
ATOM 695 C CA . GLY A 1 87 ? 14.349 3.029 -9.496 1.00 68.06 87 GLY A CA 1
ATOM 696 C C . GLY A 1 87 ? 15.159 1.791 -9.831 1.00 68.06 87 GLY A C 1
ATOM 697 O O . GLY A 1 87 ? 14.594 0.809 -10.306 1.00 68.06 87 GLY A O 1
ATOM 698 N N . TYR A 1 88 ? 16.447 1.780 -9.487 1.00 72.88 88 TYR A N 1
ATOM 699 C CA . TYR A 1 88 ? 17.271 0.583 -9.650 1.00 72.88 88 TYR A CA 1
ATOM 700 C C . TYR A 1 88 ? 16.726 -0.604 -8.840 1.00 72.88 88 TYR A C 1
ATOM 702 O O . TYR A 1 88 ? 16.675 -1.733 -9.326 1.00 72.88 88 TYR A O 1
ATOM 710 N N . LEU A 1 89 ? 16.284 -0.346 -7.607 1.00 71.56 89 LEU A N 1
ATOM 711 C CA . LEU A 1 89 ? 15.768 -1.376 -6.706 1.00 71.56 89 LEU A CA 1
ATOM 712 C C . LEU A 1 89 ? 14.416 -1.930 -7.187 1.00 71.56 89 LEU A C 1
ATOM 714 O O . LEU A 1 89 ? 14.199 -3.141 -7.141 1.00 71.56 89 LEU A O 1
ATOM 718 N N . LEU A 1 90 ? 13.541 -1.066 -7.709 1.00 72.31 90 LEU A N 1
ATOM 719 C CA . LEU A 1 90 ? 12.268 -1.451 -8.328 1.00 72.31 90 LEU A CA 1
ATOM 720 C C . LEU A 1 90 ? 12.460 -2.285 -9.594 1.00 72.31 90 LEU A C 1
ATOM 722 O O . LEU A 1 90 ? 11.807 -3.322 -9.747 1.00 72.31 90 LEU A O 1
ATOM 726 N N . ASP A 1 91 ? 13.373 -1.871 -10.471 1.00 75.44 91 ASP A N 1
ATOM 727 C CA . ASP A 1 91 ? 13.686 -2.601 -11.700 1.00 75.44 91 ASP A CA 1
ATOM 728 C C . ASP A 1 91 ? 14.300 -3.976 -11.384 1.00 75.44 91 ASP A C 1
ATOM 730 O O . ASP A 1 91 ? 13.925 -4.986 -11.991 1.00 75.44 91 ASP A O 1
ATOM 734 N N . ALA A 1 92 ? 15.177 -4.050 -10.376 1.00 75.88 92 ALA A N 1
ATOM 735 C CA . ALA A 1 92 ? 15.752 -5.306 -9.900 1.00 75.88 92 ALA A CA 1
ATOM 736 C C . ALA A 1 92 ? 14.687 -6.245 -9.304 1.00 75.88 92 ALA A C 1
ATOM 738 O O . ALA A 1 92 ? 14.641 -7.425 -9.659 1.00 75.88 92 ALA A O 1
ATOM 739 N N . MET A 1 93 ? 13.790 -5.732 -8.450 1.00 74.00 93 MET A N 1
ATOM 740 C CA . MET A 1 93 ? 12.691 -6.525 -7.881 1.00 74.00 93 MET A CA 1
ATOM 741 C C . MET A 1 93 ? 11.756 -7.060 -8.966 1.00 74.00 93 MET A C 1
ATOM 743 O O . MET A 1 93 ? 11.426 -8.245 -8.957 1.00 74.00 93 MET A O 1
ATOM 747 N N . ARG A 1 94 ? 11.388 -6.234 -9.951 1.00 71.38 94 ARG A N 1
ATOM 748 C CA . ARG A 1 94 ? 10.572 -6.683 -11.087 1.00 71.38 94 ARG A CA 1
ATOM 749 C C . ARG A 1 94 ? 11.253 -7.742 -11.928 1.00 71.38 94 ARG A C 1
ATOM 751 O O . ARG A 1 94 ? 10.602 -8.695 -12.344 1.00 71.38 94 ARG A O 1
ATOM 758 N N . THR A 1 95 ? 12.543 -7.573 -12.189 1.00 76.25 95 THR A N 1
ATOM 759 C CA . THR A 1 95 ? 13.313 -8.542 -12.971 1.00 76.25 95 THR A CA 1
ATOM 760 C C . THR A 1 95 ? 13.329 -9.899 -12.271 1.00 76.25 95 THR A C 1
ATOM 762 O O . THR A 1 95 ? 13.108 -10.916 -12.925 1.00 76.25 95 THR A O 1
ATOM 765 N N . ASN A 1 96 ? 13.488 -9.921 -10.944 1.00 79.19 96 ASN A N 1
ATOM 766 C CA . ASN A 1 96 ? 13.404 -11.151 -10.154 1.00 79.19 96 ASN A CA 1
ATOM 767 C C . ASN A 1 96 ? 12.016 -11.791 -10.226 1.00 79.19 96 ASN A C 1
ATOM 769 O O . ASN A 1 96 ? 11.921 -12.977 -10.518 1.00 79.19 96 ASN A O 1
ATOM 773 N N . VAL A 1 97 ? 10.946 -11.009 -10.062 1.00 73.69 97 VAL A N 1
ATOM 774 C CA . VAL A 1 97 ? 9.569 -11.517 -10.174 1.00 73.69 97 VAL A CA 1
ATOM 775 C C . VAL A 1 97 ? 9.295 -12.087 -11.568 1.00 73.69 97 VAL A C 1
ATOM 777 O O . VAL A 1 97 ? 8.751 -13.178 -11.687 1.00 73.69 97 VAL A O 1
ATOM 780 N N . ILE A 1 98 ? 9.713 -11.405 -12.639 1.00 73.75 98 ILE A N 1
ATOM 781 C CA . ILE A 1 98 ? 9.557 -11.902 -14.017 1.00 73.75 98 ILE A CA 1
ATOM 782 C C . ILE A 1 98 ? 10.359 -13.190 -14.229 1.00 73.75 98 ILE A C 1
ATOM 784 O O . ILE A 1 98 ? 9.878 -14.108 -14.895 1.00 73.75 98 ILE A O 1
ATOM 788 N N . ASN A 1 99 ? 11.576 -13.269 -13.690 1.00 76.94 99 ASN A N 1
ATOM 789 C CA . ASN A 1 99 ? 12.405 -14.466 -13.786 1.00 76.94 99 ASN A CA 1
ATOM 790 C C . ASN A 1 99 ? 11.772 -15.644 -13.036 1.00 76.94 99 ASN A C 1
ATOM 792 O O . ASN A 1 99 ? 11.667 -16.723 -13.616 1.00 76.94 99 ASN A O 1
ATOM 796 N N . ASP A 1 100 ? 11.259 -15.427 -11.825 1.00 77.50 100 ASP A N 1
ATOM 797 C CA . ASP A 1 100 ? 10.515 -16.441 -11.072 1.00 77.50 100 ASP A CA 1
ATOM 798 C C . ASP A 1 100 ? 9.249 -16.866 -11.827 1.00 77.50 100 ASP A C 1
ATOM 800 O O . ASP A 1 100 ? 9.003 -18.055 -12.029 1.00 77.50 100 ASP A O 1
ATOM 804 N N . CYS A 1 101 ? 8.471 -15.917 -12.348 1.00 68.94 101 CYS A N 1
ATOM 805 C CA . CYS A 1 101 ? 7.287 -16.217 -13.147 1.00 68.94 101 CYS A CA 1
ATOM 806 C C . CYS A 1 101 ? 7.612 -17.028 -14.412 1.00 68.94 101 CYS A C 1
ATOM 808 O O . CYS A 1 101 ? 6.821 -17.890 -14.784 1.00 6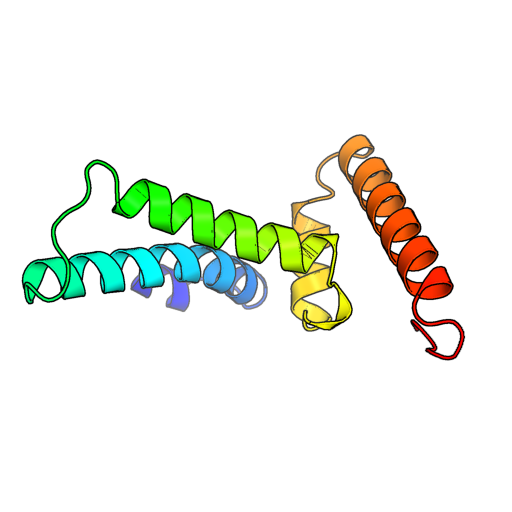8.94 101 CYS A O 1
ATOM 810 N N . LYS A 1 102 ? 8.767 -16.818 -15.056 1.00 72.88 102 LYS A N 1
ATOM 811 C CA . LYS A 1 102 ? 9.222 -17.646 -16.191 1.00 72.88 102 LYS A CA 1
ATOM 812 C C . LYS A 1 102 ? 9.585 -19.072 -15.777 1.00 72.88 102 LYS A C 1
ATOM 814 O O . LYS A 1 102 ? 9.404 -19.984 -16.579 1.00 72.88 102 LYS A O 1
ATOM 819 N N . VAL A 1 103 ? 10.073 -19.269 -14.551 1.00 76.75 103 VAL A N 1
ATOM 820 C CA . VAL A 1 103 ? 10.345 -20.605 -13.998 1.00 76.75 103 VAL A CA 1
ATOM 821 C C . VAL A 1 103 ? 9.036 -21.356 -13.737 1.00 76.75 103 VAL A C 1
ATOM 823 O O . VAL A 1 103 ? 8.921 -22.522 -14.107 1.00 76.75 103 VAL A O 1
ATOM 826 N N . TYR A 1 104 ? 8.033 -20.689 -13.157 1.00 72.75 104 TYR A N 1
ATOM 827 C CA . TYR A 1 104 ? 6.743 -21.315 -12.831 1.00 72.75 104 TYR A CA 1
ATOM 828 C C . TYR A 1 104 ? 5.774 -21.414 -14.022 1.00 72.75 104 TYR A C 1
ATOM 830 O O . TYR A 1 104 ? 4.974 -22.348 -14.084 1.00 72.75 104 TYR A O 1
ATOM 838 N N . TYR A 1 105 ? 5.8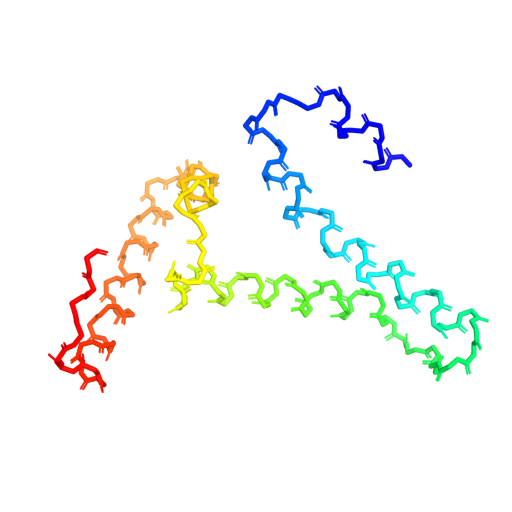53 -20.495 -14.988 1.00 70.38 105 TYR A N 1
ATOM 839 C CA . TYR A 1 105 ? 4.964 -20.421 -16.155 1.00 70.38 105 TYR A CA 1
ATOM 840 C C . TYR A 1 105 ? 5.761 -20.331 -17.470 1.00 70.38 105 TYR A C 1
ATOM 842 O O . TYR A 1 105 ? 5.719 -19.310 -18.163 1.00 70.38 105 TYR A O 1
ATOM 850 N N . PRO A 1 106 ? 6.456 -21.410 -17.872 1.00 66.62 106 PRO A N 1
ATOM 851 C CA . PRO A 1 106 ? 7.397 -21.395 -18.998 1.00 66.62 106 PRO A CA 1
ATOM 852 C C . PRO A 1 106 ? 6.748 -21.090 -20.358 1.00 66.62 106 PRO A C 1
ATOM 854 O O . PRO A 1 106 ? 7.414 -20.614 -21.273 1.00 66.62 106 PRO A O 1
ATOM 857 N N . ASN A 1 107 ? 5.440 -21.329 -20.492 1.00 74.38 107 ASN A N 1
ATOM 858 C CA . ASN A 1 107 ? 4.694 -21.124 -21.737 1.00 74.38 107 ASN A CA 1
ATOM 859 C C . ASN A 1 107 ? 3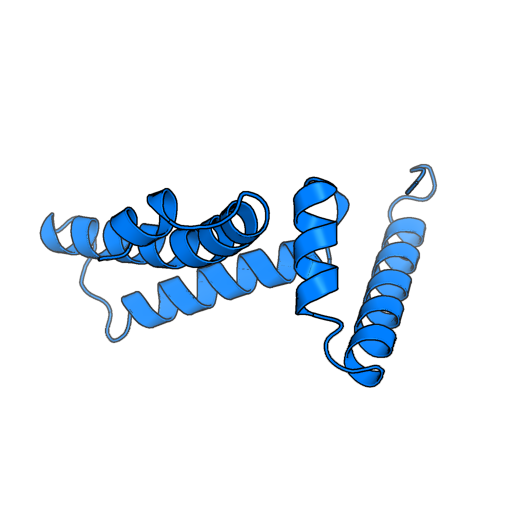.958 -19.773 -21.799 1.00 74.38 107 ASN A C 1
ATOM 861 O O . ASN A 1 107 ? 3.267 -19.503 -22.784 1.00 74.38 107 ASN A O 1
ATOM 865 N N . HIS A 1 108 ? 4.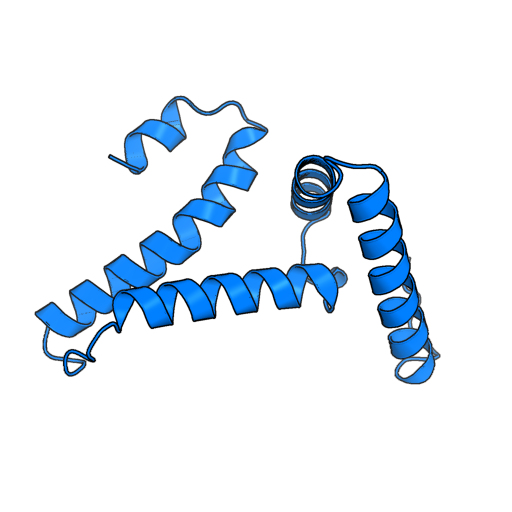060 -18.928 -20.766 1.00 58.41 108 HIS A N 1
ATOM 866 C CA . HIS A 1 108 ? 3.351 -17.651 -20.724 1.00 58.41 108 HIS A CA 1
ATOM 867 C C . HIS A 1 108 ? 4.241 -16.506 -21.232 1.00 58.41 108 HIS A C 1
ATOM 869 O O . HIS A 1 108 ? 5.364 -16.310 -20.770 1.00 58.41 108 HIS A O 1
ATOM 875 N N . LYS A 1 109 ? 3.749 -15.742 -22.216 1.00 59.41 109 LYS A N 1
ATOM 876 C CA . LYS A 1 109 ? 4.450 -14.562 -22.737 1.00 59.41 109 LYS A CA 1
ATOM 877 C C . LYS A 1 109 ? 4.133 -13.359 -21.854 1.00 59.41 109 LYS A C 1
ATOM 879 O O . LYS A 1 109 ? 3.115 -12.705 -22.042 1.00 59.41 109 LYS A O 1
ATOM 884 N N . PHE A 1 110 ? 5.021 -13.077 -20.908 1.00 58.09 110 PHE A N 1
ATOM 885 C CA . PHE A 1 110 ? 5.026 -11.831 -20.145 1.00 58.09 110 PHE A CA 1
ATOM 886 C C . PHE A 1 110 ? 5.543 -10.700 -21.054 1.00 58.09 110 PHE A C 1
ATOM 888 O O . PHE A 1 110 ? 6.746 -10.445 -21.098 1.00 58.09 110 PHE A O 1
ATOM 895 N N . THR A 1 111 ? 4.659 -10.123 -21.874 1.00 52.12 111 THR A N 1
ATOM 896 C CA . THR A 1 111 ? 4.911 -8.902 -22.671 1.00 52.12 111 THR A CA 1
ATOM 897 C C . THR A 1 111 ? 4.547 -7.650 -21.902 1.00 52.12 111 THR A C 1
ATOM 899 O O . THR A 1 111 ? 3.457 -7.663 -21.288 1.00 52.12 111 THR A O 1
#

Organism: Stylonychia lemnae (NCBI:txid5949)

Secondary structure (DSSP, 8-state):
-HHHHHHHS-TTHHHHHHHHHHHHHHHHHHHHHHHTTSSPPPTTHHHHHHHHHHHHHHHHHHT-GGGS-HHHHHHHHHHH-SSHHHHHHHHHHHHHHHHHHHHH-TT----